Protein AF-A0A9N8Z2V7-F1 (afdb_monomer)

Radius of gyration: 17.7 Å; Cα contacts (8 Å, |Δi|>4): 36; chains: 1; bounding box: 45×32×44 Å

Structure (mmCIF, N/CA/C/O backbone):
data_AF-A0A9N8Z2V7-F1
#
_entry.id   AF-A0A9N8Z2V7-F1
#
loop_
_atom_site.group_PDB
_atom_site.id
_atom_site.type_symbol
_atom_site.label_atom_id
_atom_site.label_alt_id
_atom_site.label_comp_id
_atom_site.label_asym_id
_atom_site.label_entity_id
_atom_site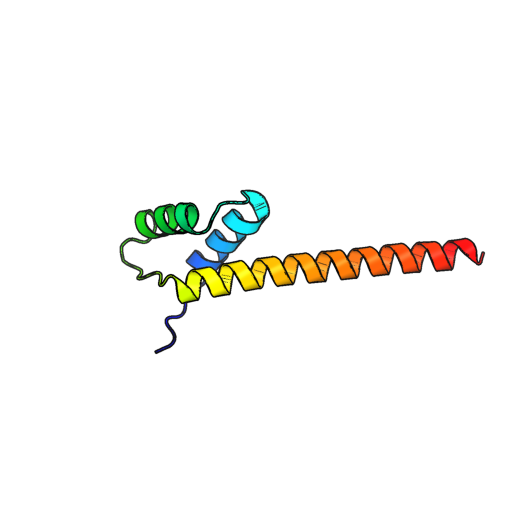.label_seq_id
_atom_site.pdbx_PDB_ins_code
_atom_site.Cartn_x
_atom_site.Cartn_y
_atom_site.Cartn_z
_atom_site.occupancy
_atom_site.B_iso_or_equiv
_atom_site.auth_seq_id
_atom_site.auth_comp_id
_atom_site.auth_asym_id
_atom_site.auth_atom_id
_atom_site.pdbx_PDB_model_num
ATOM 1 N N . MET A 1 1 ? -5.145 -19.233 1.216 1.00 40.28 1 MET A N 1
ATOM 2 C CA . MET A 1 1 ? -6.029 -18.371 0.408 1.00 40.28 1 MET A CA 1
ATOM 3 C C . MET A 1 1 ? -5.261 -17.088 0.140 1.00 40.28 1 MET A C 1
ATOM 5 O O . MET A 1 1 ? -4.765 -16.520 1.101 1.00 40.28 1 MET A O 1
ATOM 9 N N . HIS A 1 2 ? -5.045 -16.702 -1.121 1.00 51.22 2 HIS A N 1
ATOM 10 C CA . HIS A 1 2 ? -4.501 -15.375 -1.433 1.00 51.22 2 HIS A CA 1
ATOM 11 C C . HIS A 1 2 ? -5.666 -14.395 -1.313 1.00 51.22 2 HIS A C 1
ATOM 13 O O . HIS A 1 2 ? -6.597 -14.470 -2.113 1.00 51.22 2 HIS A O 1
ATOM 19 N N . HIS A 1 3 ? -5.655 -13.543 -0.291 1.00 60.25 3 HIS A N 1
ATOM 20 C CA . HIS A 1 3 ? -6.583 -12.425 -0.242 1.00 60.25 3 HIS A CA 1
ATOM 21 C C . HIS A 1 3 ? -6.113 -11.394 -1.262 1.00 60.25 3 HIS A C 1
ATOM 23 O O . HIS A 1 3 ? -4.986 -10.912 -1.222 1.00 60.25 3 HIS A O 1
ATOM 29 N N . ILE A 1 4 ? -6.963 -11.123 -2.245 1.00 73.25 4 ILE A N 1
ATOM 30 C CA . ILE A 1 4 ? -6.663 -10.151 -3.287 1.00 73.25 4 ILE A CA 1
ATOM 31 C C . ILE A 1 4 ? -7.173 -8.809 -2.778 1.00 73.25 4 ILE A C 1
ATOM 33 O O . ILE A 1 4 ? -8.366 -8.659 -2.514 1.00 73.25 4 ILE A O 1
ATOM 37 N N . ILE A 1 5 ? -6.263 -7.850 -2.602 1.00 78.81 5 ILE A N 1
ATOM 38 C CA . ILE A 1 5 ? -6.642 -6.462 -2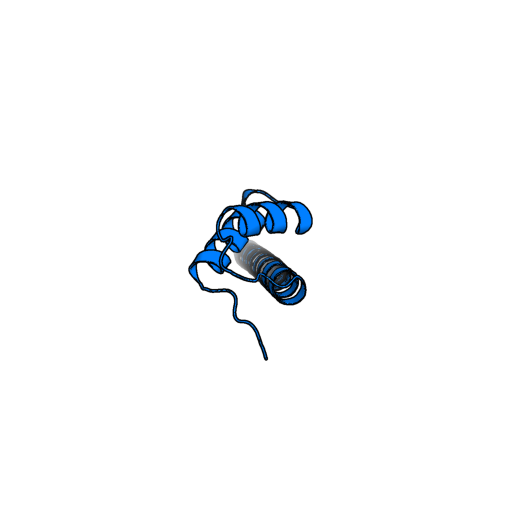.338 1.00 78.81 5 ILE A CA 1
ATOM 39 C C . ILE A 1 5 ? -7.470 -5.983 -3.542 1.00 78.81 5 ILE A C 1
ATOM 41 O O . ILE A 1 5 ? -7.000 -6.134 -4.669 1.00 78.81 5 ILE A O 1
ATOM 45 N N . PRO A 1 6 ? -8.678 -5.432 -3.341 1.00 83.94 6 PRO A N 1
ATOM 46 C CA . PRO A 1 6 ? -9.500 -4.994 -4.459 1.00 83.94 6 PRO A CA 1
ATOM 47 C C . PRO A 1 6 ? -8.881 -3.785 -5.172 1.00 83.94 6 PRO A C 1
ATOM 49 O O . PRO A 1 6 ? -8.180 -2.978 -4.557 1.00 83.94 6 PRO A O 1
ATOM 52 N N . ASP A 1 7 ? -9.145 -3.653 -6.473 1.00 83.25 7 ASP A N 1
ATOM 53 C CA . ASP A 1 7 ? -8.448 -2.697 -7.348 1.00 83.25 7 ASP A CA 1
ATOM 54 C C . ASP A 1 7 ? -8.566 -1.239 -6.878 1.00 83.25 7 ASP A C 1
ATOM 56 O O . ASP A 1 7 ? -7.588 -0.492 -6.913 1.00 83.25 7 ASP A O 1
ATOM 60 N N . ASN A 1 8 ? -9.719 -0.845 -6.331 1.00 84.00 8 ASN A N 1
ATOM 61 C CA . ASN A 1 8 ? -9.923 0.495 -5.774 1.00 84.00 8 ASN A CA 1
ATOM 62 C C . ASN A 1 8 ? -8.990 0.797 -4.582 1.00 84.00 8 ASN A C 1
ATOM 64 O O . ASN A 1 8 ? -8.571 1.936 -4.390 1.00 84.00 8 ASN A O 1
ATOM 68 N N . VAL A 1 9 ? -8.644 -0.218 -3.787 1.00 85.00 9 VAL A N 1
ATOM 69 C CA . VAL A 1 9 ? -7.700 -0.102 -2.666 1.00 85.00 9 VAL A CA 1
ATOM 70 C C . VAL A 1 9 ? -6.257 -0.087 -3.189 1.00 85.00 9 VAL A C 1
ATOM 72 O O . VAL A 1 9 ? -5.410 0.629 -2.652 1.00 85.00 9 VAL A O 1
ATOM 75 N N . ILE A 1 10 ? -5.968 -0.829 -4.265 1.00 86.12 10 ILE A N 1
ATOM 76 C CA . ILE A 1 10 ? -4.658 -0.837 -4.939 1.00 86.12 10 ILE A CA 1
ATOM 77 C C . ILE A 1 10 ? -4.317 0.551 -5.499 1.00 86.12 10 ILE A C 1
ATOM 79 O O . ILE A 1 10 ? -3.191 1.019 -5.302 1.00 86.12 10 ILE A O 1
ATOM 83 N N . GLU A 1 11 ? -5.266 1.222 -6.155 1.00 86.00 11 GLU A N 1
ATOM 84 C CA . GLU A 1 11 ? -5.074 2.579 -6.689 1.00 86.00 11 GLU A CA 1
ATOM 85 C C . GLU A 1 11 ? -4.726 3.586 -5.587 1.00 86.00 11 GLU A C 1
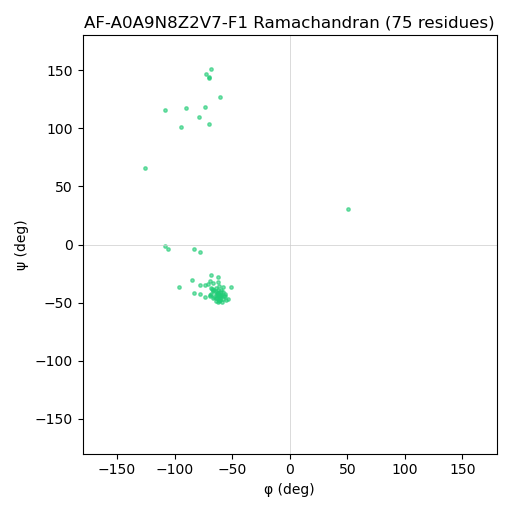ATOM 87 O O . GLU A 1 11 ? -3.807 4.397 -5.740 1.00 86.00 11 GLU A O 1
ATOM 92 N N . GLU A 1 12 ? -5.380 3.493 -4.428 1.00 86.19 12 GLU A N 1
ATOM 93 C CA . GLU A 1 12 ? -5.040 4.343 -3.289 1.00 86.19 12 GLU A CA 1
ATOM 94 C C . GLU A 1 12 ? -3.677 4.028 -2.689 1.00 86.19 12 GLU A C 1
ATOM 96 O O . GLU A 1 12 ? -2.911 4.947 -2.391 1.00 86.19 12 GLU A O 1
ATOM 101 N N . ILE A 1 13 ? -3.334 2.746 -2.534 1.00 85.25 13 ILE A N 1
ATOM 102 C CA . ILE A 1 13 ? -1.991 2.351 -2.092 1.00 85.25 13 ILE A CA 1
ATOM 103 C C . ILE A 1 13 ? -0.951 2.953 -3.041 1.00 85.25 13 ILE A C 1
ATOM 105 O O . ILE A 1 13 ? 0.052 3.499 -2.579 1.00 85.25 13 ILE A O 1
ATOM 109 N N . GLN A 1 14 ? -1.194 2.912 -4.352 1.00 85.06 14 GLN A N 1
ATOM 110 C CA . GLN A 1 14 ? -0.297 3.506 -5.336 1.00 85.06 14 GLN A CA 1
ATOM 111 C C . GLN A 1 14 ? -0.144 5.017 -5.134 1.00 85.06 14 GLN A C 1
ATOM 113 O O . GLN A 1 14 ? 0.990 5.503 -5.114 1.00 85.06 14 GLN A O 1
ATOM 118 N N . PHE A 1 15 ? -1.249 5.746 -4.960 1.00 83.56 15 PHE A N 1
ATOM 119 C CA . PHE A 1 15 ? -1.235 7.189 -4.710 1.00 83.56 15 PHE A CA 1
ATOM 120 C C . PHE A 1 15 ? -0.440 7.538 -3.444 1.00 83.56 15 PHE A C 1
ATOM 122 O O . PHE A 1 15 ? 0.468 8.369 -3.472 1.00 83.56 15 PHE A O 1
ATOM 129 N N . TYR A 1 16 ? -0.706 6.855 -2.330 1.00 83.44 16 TYR A N 1
ATOM 130 C CA . TYR A 1 16 ? -0.035 7.140 -1.062 1.00 83.44 16 TYR A CA 1
ATOM 131 C C . TYR A 1 16 ? 1.451 6.764 -1.047 1.00 83.44 16 TYR A C 1
ATOM 133 O O . TYR A 1 16 ? 2.243 7.414 -0.358 1.00 83.44 16 TYR A O 1
ATOM 141 N N . VAL A 1 17 ? 1.839 5.726 -1.790 1.00 80.50 17 VAL A N 1
ATOM 142 C CA . VAL A 1 17 ? 3.235 5.280 -1.886 1.00 80.50 17 VAL A CA 1
ATOM 143 C C . VAL A 1 17 ? 4.049 6.172 -2.819 1.00 80.50 17 VAL A C 1
ATOM 145 O O . VAL A 1 17 ? 5.184 6.494 -2.474 1.00 80.50 17 VAL A O 1
ATOM 148 N N . LYS A 1 18 ? 3.499 6.559 -3.979 1.00 77.12 18 LYS A N 1
ATOM 149 C CA . LYS A 1 18 ? 4.229 7.336 -4.994 1.00 77.12 18 LYS A CA 1
ATOM 150 C C . LYS A 1 18 ? 4.229 8.837 -4.720 1.00 77.12 18 LYS A C 1
ATOM 152 O O . LYS A 1 18 ? 5.275 9.451 -4.858 1.00 77.12 18 LYS A O 1
ATOM 157 N N . GLU A 1 19 ? 3.099 9.402 -4.297 1.00 70.69 19 GLU A N 1
ATOM 158 C CA . GLU A 1 19 ? 2.948 10.860 -4.159 1.00 70.69 19 GLU A CA 1
ATOM 159 C C . GLU A 1 19 ? 3.200 11.341 -2.722 1.00 70.69 19 GLU A C 1
ATOM 161 O O . GLU A 1 19 ? 3.788 12.395 -2.507 1.00 70.69 19 GLU A O 1
ATOM 166 N N . ASN A 1 20 ? 2.785 10.567 -1.708 1.00 68.06 20 ASN A N 1
ATOM 167 C CA . ASN A 1 20 ? 2.831 11.002 -0.301 1.00 68.06 20 ASN A CA 1
ATOM 168 C C . ASN A 1 20 ? 3.938 10.340 0.538 1.00 68.06 20 ASN A C 1
ATOM 170 O O . ASN A 1 20 ? 4.097 10.675 1.712 1.00 68.06 20 ASN A O 1
ATOM 174 N N . HIS A 1 21 ? 4.694 9.392 -0.033 1.00 72.62 21 HIS A N 1
ATOM 175 C CA . HIS A 1 21 ? 5.814 8.704 0.625 1.00 72.62 21 HIS A CA 1
ATOM 176 C C . HIS A 1 21 ? 5.454 8.124 2.014 1.00 72.62 21 HIS A C 1
ATOM 178 O O . HIS A 1 21 ? 6.297 8.036 2.915 1.00 72.62 21 HIS A O 1
ATOM 184 N N . LEU A 1 22 ? 4.193 7.722 2.214 1.00 79.06 22 LEU A N 1
ATOM 185 C CA . LEU A 1 22 ? 3.718 7.273 3.521 1.00 79.06 22 LEU A CA 1
ATOM 186 C C . LEU A 1 22 ? 4.320 5.920 3.912 1.00 79.06 22 LEU A C 1
ATOM 188 O O . LEU A 1 22 ? 4.495 5.009 3.100 1.00 79.06 22 LEU A O 1
ATOM 192 N N . LYS A 1 23 ? 4.600 5.762 5.211 1.00 80.19 23 LYS A N 1
ATOM 193 C CA . LYS A 1 23 ? 5.032 4.479 5.781 1.00 80.19 23 LYS A CA 1
ATOM 194 C C . LYS A 1 23 ? 3.855 3.502 5.840 1.00 80.19 23 LYS A C 1
ATOM 196 O O . LYS A 1 23 ? 2.730 3.900 6.142 1.00 80.19 23 LYS A O 1
ATOM 201 N N . ALA A 1 24 ? 4.144 2.211 5.660 1.00 81.50 24 ALA A N 1
ATOM 202 C CA . ALA A 1 24 ? 3.150 1.132 5.636 1.00 81.50 24 ALA A CA 1
ATOM 203 C C . ALA A 1 24 ? 2.199 1.133 6.848 1.00 81.50 24 ALA A C 1
ATOM 205 O O . ALA A 1 24 ? 1.010 0.885 6.697 1.00 81.50 24 ALA A O 1
ATOM 206 N N . THR A 1 25 ? 2.688 1.472 8.044 1.00 83.69 25 THR A N 1
ATOM 207 C CA . THR A 1 25 ? 1.878 1.558 9.271 1.00 83.69 25 THR A CA 1
ATOM 208 C C . THR A 1 25 ? 0.836 2.674 9.239 1.00 83.69 25 THR A C 1
ATOM 210 O O . THR A 1 25 ? -0.277 2.482 9.723 1.00 83.69 25 THR A O 1
ATOM 213 N N . VAL A 1 26 ? 1.184 3.834 8.679 1.00 85.56 26 VAL A N 1
ATOM 214 C CA . VAL A 1 26 ? 0.255 4.965 8.535 1.00 85.56 26 VAL A CA 1
ATOM 215 C C . VAL A 1 26 ? -0.751 4.657 7.435 1.00 85.56 26 VAL A C 1
ATOM 217 O O . VAL A 1 26 ? -1.952 4.794 7.647 1.00 85.56 26 VAL A O 1
ATOM 220 N N . LEU A 1 27 ? -0.259 4.148 6.304 1.00 86.81 27 LEU A N 1
ATOM 221 C CA . LEU A 1 27 ? -1.090 3.733 5.182 1.00 86.81 27 LEU A CA 1
ATOM 222 C C . LEU A 1 27 ? -2.119 2.678 5.602 1.00 86.81 27 LEU A C 1
ATOM 224 O O . LEU A 1 27 ? -3.299 2.822 5.308 1.00 86.81 27 LEU A O 1
ATOM 228 N N . LYS A 1 28 ? -1.706 1.674 6.382 1.00 86.50 28 LYS A N 1
ATOM 229 C CA . LYS A 1 28 ? -2.613 0.660 6.921 1.00 86.50 28 LYS A CA 1
ATOM 230 C C . LYS A 1 28 ? -3.762 1.276 7.718 1.00 86.50 28 LYS A C 1
ATOM 232 O O . LYS A 1 28 ? -4.906 0.910 7.489 1.00 86.50 28 LYS A O 1
ATOM 237 N N . ARG A 1 29 ? -3.476 2.210 8.632 1.00 88.25 29 ARG A N 1
ATOM 238 C CA . ARG A 1 29 ? -4.522 2.864 9.439 1.00 88.25 29 ARG A CA 1
ATOM 239 C C . ARG A 1 29 ? -5.505 3.649 8.577 1.00 88.25 29 ARG A C 1
ATOM 241 O O . ARG A 1 29 ? -6.702 3.592 8.828 1.00 88.25 29 ARG A O 1
ATOM 248 N N . ILE A 1 30 ? -5.005 4.364 7.569 1.00 88.19 30 ILE A N 1
ATOM 249 C CA . ILE A 1 30 ? -5.850 5.124 6.639 1.00 88.19 30 ILE A CA 1
ATOM 250 C C . ILE A 1 30 ? -6.774 4.172 5.878 1.00 88.19 30 ILE A C 1
ATOM 252 O O . ILE A 1 30 ? -7.984 4.383 5.861 1.00 88.19 30 ILE A O 1
ATOM 256 N N . LEU A 1 31 ? -6.222 3.095 5.315 1.00 87.38 31 LEU A N 1
ATOM 257 C CA . LEU A 1 31 ? -7.000 2.135 4.538 1.00 87.38 31 LEU A CA 1
ATOM 258 C C . LEU A 1 31 ? -8.011 1.375 5.405 1.00 87.38 31 LEU A C 1
ATOM 260 O O . LEU A 1 31 ? -9.139 1.191 4.975 1.00 87.38 31 LEU A O 1
ATOM 264 N N . GLN A 1 32 ? -7.655 1.000 6.636 1.00 87.81 32 GLN A N 1
ATOM 265 C CA . GLN A 1 32 ? -8.588 0.365 7.576 1.00 87.81 32 GLN A CA 1
ATOM 266 C C . GLN A 1 32 ? -9.741 1.291 7.977 1.00 87.81 32 GLN A C 1
ATOM 268 O O . GLN A 1 32 ? -10.869 0.835 8.115 1.00 87.81 32 GLN A O 1
ATOM 273 N N . ASN A 1 33 ? -9.480 2.591 8.141 1.00 88.25 33 ASN A N 1
ATOM 274 C CA . ASN A 1 33 ? -10.537 3.557 8.440 1.00 88.25 33 ASN A CA 1
ATOM 275 C C . ASN A 1 33 ? -11.451 3.810 7.239 1.00 88.25 33 ASN A C 1
ATOM 277 O O . ASN A 1 33 ? -12.636 4.075 7.418 1.00 88.25 33 ASN A O 1
ATOM 281 N N . LYS A 1 34 ? -10.902 3.772 6.022 1.00 87.56 34 LYS A N 1
ATOM 282 C CA . LYS A 1 34 ? -11.650 4.059 4.797 1.00 87.56 34 LYS A CA 1
ATOM 283 C C . LYS A 1 34 ? -12.399 2.840 4.255 1.00 87.56 34 LYS A C 1
ATOM 285 O O . LYS A 1 34 ? -13.463 2.995 3.663 1.00 87.56 34 LYS A O 1
ATOM 290 N N . TYR A 1 35 ? -11.864 1.646 4.493 1.00 86.31 35 TYR A N 1
ATOM 291 C CA . TYR A 1 35 ? -12.431 0.363 4.089 1.00 86.31 35 TYR A CA 1
ATOM 292 C C . TYR A 1 35 ? -12.575 -0.565 5.307 1.00 86.31 35 TYR A C 1
ATOM 294 O O . TYR A 1 35 ? -11.896 -1.589 5.378 1.00 86.31 35 TYR A O 1
ATOM 302 N N . PRO A 1 36 ? -13.443 -0.226 6.278 1.00 82.75 36 PRO A N 1
ATOM 303 C CA . PRO A 1 36 ? -13.594 -1.009 7.507 1.00 82.75 36 PRO A CA 1
ATOM 304 C C . PRO 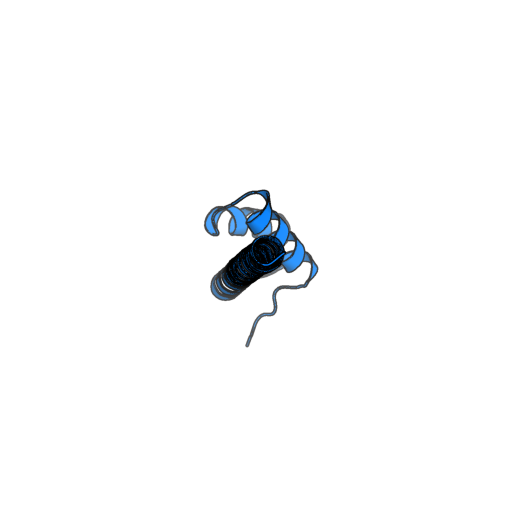A 1 36 ? -14.078 -2.442 7.247 1.00 82.75 36 PRO A C 1
ATOM 306 O O . PRO A 1 36 ? -13.727 -3.347 7.997 1.00 82.75 36 PRO A O 1
ATOM 309 N N . ASP A 1 37 ? -14.821 -2.658 6.157 1.00 85.19 37 ASP A N 1
ATOM 310 C CA . ASP A 1 37 ? -15.336 -3.973 5.756 1.00 85.19 37 ASP A CA 1
ATOM 311 C C . ASP A 1 37 ? -14.317 -4.829 4.982 1.00 85.19 37 ASP A C 1
ATOM 313 O O . ASP A 1 37 ? -14.609 -5.968 4.625 1.00 85.19 37 ASP A O 1
ATOM 317 N N . HIS A 1 38 ? -13.129 -4.293 4.681 1.00 77.88 38 HIS A N 1
ATOM 318 C CA . HIS A 1 38 ? -12.103 -5.008 3.927 1.00 77.88 38 HIS A CA 1
ATOM 319 C C . HIS A 1 38 ? -10.942 -5.401 4.840 1.00 77.88 38 HIS A C 1
ATOM 321 O O . HIS A 1 38 ? -10.196 -4.558 5.343 1.00 77.88 38 HIS A O 1
ATOM 327 N N . GLU A 1 39 ? -10.733 -6.707 5.008 1.00 80.19 39 GLU A N 1
ATOM 328 C CA . GLU A 1 39 ? -9.540 -7.213 5.681 1.00 80.19 39 GLU A CA 1
ATOM 329 C C . GLU A 1 39 ? -8.298 -6.986 4.813 1.00 80.19 39 GLU A C 1
ATOM 331 O O . GLU A 1 39 ? -8.031 -7.697 3.845 1.00 80.19 39 GLU A O 1
ATOM 336 N N . ILE A 1 40 ? -7.512 -5.976 5.185 1.00 81.31 40 ILE A N 1
ATOM 337 C CA . ILE A 1 40 ? -6.213 -5.697 4.572 1.00 81.31 40 ILE A CA 1
ATOM 338 C C . ILE A 1 40 ? -5.132 -6.378 5.406 1.00 81.31 40 ILE A C 1
ATOM 340 O O . ILE A 1 40 ? -4.704 -5.877 6.457 1.00 81.31 40 ILE A O 1
ATOM 344 N N . TYR A 1 41 ? -4.669 -7.529 4.924 1.00 83.88 41 TYR A N 1
ATOM 345 C CA . TYR A 1 41 ? -3.560 -8.241 5.541 1.00 83.88 41 TYR A CA 1
ATOM 346 C C . TYR A 1 41 ? -2.249 -7.492 5.333 1.00 83.88 41 TYR A C 1
ATOM 348 O O . TYR A 1 41 ? -1.978 -6.908 4.283 1.00 83.88 41 TYR A O 1
ATOM 356 N N . ASN A 1 42 ? -1.390 -7.543 6.354 1.00 83.81 42 ASN A N 1
ATOM 357 C CA . ASN A 1 42 ? -0.073 -6.913 6.287 1.00 83.81 42 ASN A CA 1
ATOM 358 C C . ASN A 1 42 ? 0.719 -7.427 5.083 1.00 83.81 42 ASN A C 1
ATOM 360 O O . ASN A 1 42 ? 1.335 -6.634 4.384 1.00 83.81 42 ASN A O 1
ATOM 364 N N . GLN A 1 43 ? 0.699 -8.738 4.848 1.00 84.62 43 GLN A N 1
ATOM 365 C CA . GLN A 1 43 ? 1.487 -9.361 3.792 1.00 84.62 43 GLN A CA 1
ATOM 366 C C . GLN A 1 43 ? 1.102 -8.827 2.409 1.00 84.62 43 GLN A C 1
ATOM 368 O O . GLN A 1 43 ? 1.982 -8.403 1.663 1.00 84.62 43 GLN A O 1
ATOM 373 N N . ASP A 1 44 ? -0.193 -8.735 2.112 1.00 85.38 44 ASP A N 1
ATOM 374 C CA . ASP A 1 44 ? -0.672 -8.212 0.831 1.00 85.38 44 ASP A CA 1
ATOM 375 C C . ASP A 1 44 ? -0.371 -6.717 0.676 1.00 85.38 44 ASP A C 1
ATOM 377 O O . ASP A 1 44 ? 0.061 -6.271 -0.391 1.00 85.38 44 ASP A O 1
ATOM 381 N N . LEU A 1 45 ? -0.499 -5.942 1.760 1.00 86.25 45 LEU A N 1
ATOM 382 C CA . LEU A 1 45 ? -0.135 -4.525 1.770 1.00 86.25 45 LEU A CA 1
ATOM 383 C C . LEU A 1 45 ? 1.360 -4.332 1.482 1.00 86.25 45 LEU A C 1
ATOM 385 O O . LEU A 1 45 ? 1.726 -3.531 0.624 1.00 86.25 45 LEU A O 1
ATOM 389 N N . TYR A 1 46 ? 2.232 -5.075 2.167 1.00 86.50 46 TYR A N 1
ATOM 390 C CA . TYR A 1 46 ? 3.678 -4.995 1.959 1.00 86.50 46 TYR A CA 1
ATOM 391 C C . TYR A 1 46 ? 4.078 -5.446 0.553 1.00 86.50 46 TYR A C 1
ATOM 393 O O . TYR A 1 46 ? 4.878 -4.760 -0.082 1.00 86.50 46 TYR A O 1
ATOM 401 N N . ASN A 1 47 ? 3.492 -6.531 0.043 1.00 86.69 47 ASN A N 1
ATOM 402 C CA . ASN A 1 47 ? 3.728 -7.007 -1.320 1.00 86.69 47 ASN A CA 1
ATOM 403 C C . ASN A 1 47 ? 3.340 -5.946 -2.358 1.00 86.69 47 ASN A C 1
ATOM 405 O O . ASN A 1 47 ? 4.098 -5.675 -3.289 1.00 86.69 47 ASN A O 1
ATOM 409 N N . THR A 1 48 ? 2.192 -5.296 -2.166 1.00 86.06 48 THR A N 1
ATOM 410 C CA . THR A 1 48 ? 1.693 -4.249 -3.066 1.00 86.06 48 THR A CA 1
ATOM 411 C C . THR A 1 48 ? 2.587 -3.007 -3.031 1.00 86.06 48 THR A C 1
ATOM 413 O O . THR A 1 48 ? 2.994 -2.503 -4.078 1.00 86.06 48 THR A O 1
ATOM 416 N N . ILE A 1 49 ? 2.979 -2.550 -1.835 1.00 85.44 49 ILE A N 1
ATOM 417 C CA . ILE A 1 49 ? 3.927 -1.436 -1.669 1.00 85.44 49 ILE A CA 1
ATOM 418 C C . ILE A 1 49 ? 5.271 -1.764 -2.330 1.00 85.44 49 ILE A C 1
ATOM 420 O O . ILE A 1 49 ? 5.848 -0.911 -3.008 1.00 85.44 49 ILE A O 1
ATOM 424 N N . TYR A 1 50 ? 5.782 -2.981 -2.127 1.00 84.69 50 TYR A N 1
ATOM 425 C CA . TYR A 1 50 ? 7.042 -3.423 -2.716 1.00 84.69 50 TYR A CA 1
ATOM 426 C C . TYR A 1 50 ? 6.971 -3.409 -4.244 1.00 84.69 50 TYR A C 1
ATOM 428 O O . TYR A 1 50 ? 7.832 -2.797 -4.872 1.00 84.69 50 TYR A O 1
ATOM 436 N N . ARG A 1 51 ? 5.900 -3.962 -4.832 1.00 85.38 51 ARG A N 1
ATOM 437 C CA . ARG A 1 51 ? 5.674 -3.955 -6.286 1.00 85.38 51 ARG A CA 1
ATOM 438 C C . ARG A 1 51 ? 5.757 -2.542 -6.861 1.00 85.38 51 ARG A C 1
ATOM 440 O O . ARG A 1 51 ? 6.487 -2.308 -7.817 1.00 85.38 51 ARG A O 1
ATOM 447 N N . PHE A 1 52 ? 5.099 -1.574 -6.226 1.00 82.00 52 PHE A N 1
ATOM 448 C CA . PHE A 1 52 ? 5.127 -0.187 -6.696 1.00 82.00 52 PHE A CA 1
ATOM 449 C C . PHE A 1 52 ? 6.490 0.489 -6.584 1.00 82.00 52 PHE A C 1
ATOM 451 O O . PHE A 1 52 ? 6.820 1.321 -7.432 1.00 82.00 52 PHE A O 1
ATOM 458 N N . LYS A 1 53 ? 7.280 0.151 -5.562 1.00 77.62 53 LYS A N 1
ATOM 459 C CA . LYS A 1 53 ? 8.653 0.649 -5.434 1.00 77.62 53 LYS A CA 1
ATOM 460 C C . LYS A 1 53 ? 9.567 0.046 -6.497 1.00 77.62 53 LYS A C 1
ATOM 462 O O . LYS A 1 53 ? 10.323 0.790 -7.116 1.00 77.62 53 LYS A O 1
ATOM 467 N N . SER A 1 54 ? 9.460 -1.259 -6.744 1.00 76.12 54 SER A N 1
ATOM 468 C CA . SER A 1 54 ? 10.205 -1.943 -7.804 1.00 76.12 54 SER A CA 1
ATOM 469 C C . SER A 1 54 ? 9.859 -1.384 -9.186 1.00 76.12 54 SER A C 1
ATOM 471 O O . SER A 1 54 ? 10.762 -1.059 -9.951 1.00 76.12 54 SER A O 1
ATOM 473 N N . ASP A 1 55 ? 8.576 -1.160 -9.480 1.00 75.12 55 ASP A N 1
ATOM 474 C CA . ASP A 1 55 ? 8.143 -0.559 -10.748 1.00 75.12 55 ASP A CA 1
ATOM 475 C C . ASP A 1 55 ? 8.680 0.868 -10.934 1.00 75.12 55 ASP A C 1
ATOM 477 O O . ASP A 1 55 ? 9.049 1.264 -12.040 1.00 75.12 55 ASP A O 1
ATOM 481 N N . ALA A 1 56 ? 8.719 1.665 -9.861 1.00 70.31 56 ALA A N 1
ATOM 482 C CA . ALA A 1 56 ? 9.277 3.014 -9.905 1.00 70.31 56 ALA A CA 1
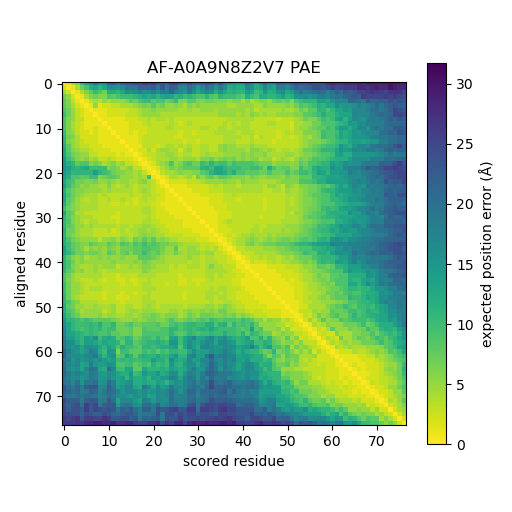ATOM 483 C C . ALA A 1 56 ? 10.793 2.998 -10.161 1.00 70.31 56 ALA A C 1
ATOM 485 O O . ALA A 1 56 ? 11.285 3.811 -10.943 1.00 70.31 56 ALA A O 1
ATOM 486 N N . GLN A 1 57 ? 11.516 2.055 -9.551 1.00 71.31 57 GLN A N 1
ATOM 487 C CA . GLN A 1 57 ? 12.952 1.877 -9.767 1.00 71.31 57 GLN A CA 1
ATOM 488 C C . GLN A 1 57 ? 13.257 1.465 -11.212 1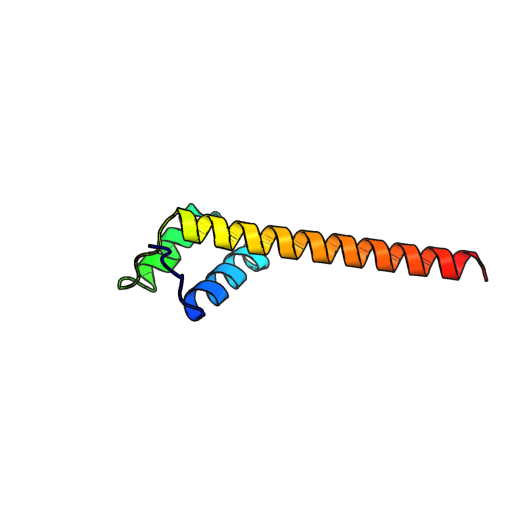.00 71.31 57 GLN A C 1
ATOM 490 O O . G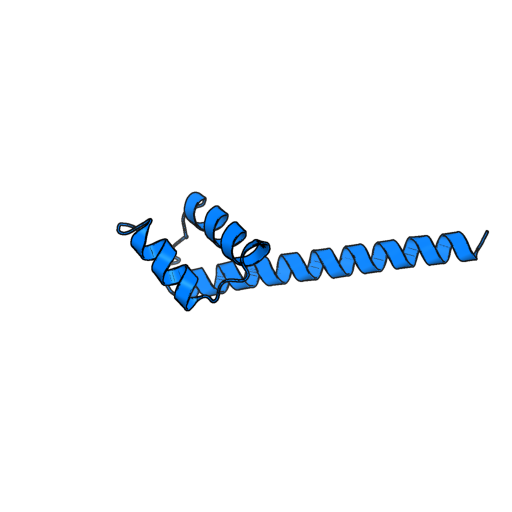LN A 1 57 ? 14.058 2.119 -11.869 1.00 71.31 57 GLN A O 1
ATOM 495 N N . ILE A 1 58 ? 12.547 0.465 -11.746 1.00 70.75 58 ILE A N 1
ATOM 496 C CA . ILE A 1 58 ? 12.717 0.006 -13.135 1.00 70.75 58 ILE A CA 1
ATOM 497 C C . ILE A 1 58 ? 12.470 1.150 -14.130 1.00 70.75 58 ILE A C 1
ATOM 499 O O . ILE A 1 58 ? 13.213 1.306 -15.099 1.00 70.75 58 ILE A O 1
ATOM 503 N N . LYS A 1 59 ? 11.449 1.985 -13.891 1.00 70.44 59 LYS A N 1
ATOM 504 C CA . LYS A 1 59 ? 11.179 3.165 -14.730 1.00 70.44 59 LYS A CA 1
ATOM 505 C C . LYS A 1 59 ? 12.310 4.192 -14.686 1.00 70.44 59 LYS A C 1
ATOM 507 O O . LYS A 1 59 ? 12.635 4.762 -15.725 1.00 70.44 59 LYS A O 1
ATOM 512 N N . ASN A 1 60 ? 12.891 4.433 -13.512 1.00 73.88 60 ASN A N 1
ATOM 513 C CA . ASN A 1 60 ? 14.011 5.358 -13.357 1.00 73.88 60 ASN A CA 1
ATOM 514 C C . ASN A 1 60 ? 15.265 4.844 -14.085 1.00 73.88 60 ASN A C 1
ATOM 516 O O . ASN A 1 60 ? 15.878 5.585 -14.854 1.00 73.88 60 ASN A O 1
ATOM 520 N N . ASP A 1 61 ? 15.580 3.558 -13.929 1.00 73.88 61 ASP A N 1
ATOM 521 C CA . ASP A 1 61 ? 16.719 2.930 -14.601 1.00 73.88 61 ASP A CA 1
ATOM 522 C C . ASP A 1 61 ? 16.562 2.988 -16.129 1.00 73.88 61 ASP A C 1
ATOM 524 O O . ASP A 1 61 ? 17.496 3.362 -16.839 1.00 73.88 61 ASP A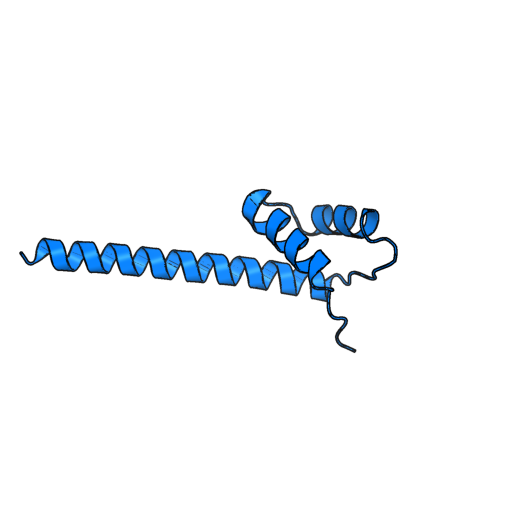 O 1
ATOM 528 N N . ALA A 1 62 ? 15.362 2.706 -16.650 1.00 76.44 62 ALA A N 1
ATOM 529 C CA . ALA A 1 62 ? 15.074 2.811 -18.080 1.00 76.44 62 ALA A CA 1
ATOM 530 C C . ALA A 1 62 ? 15.219 4.251 -18.608 1.00 76.44 62 ALA A C 1
ATOM 532 O O . ALA A 1 62 ? 15.809 4.457 -19.669 1.00 76.44 62 ALA A O 1
ATOM 533 N N . ALA A 1 63 ? 14.728 5.250 -17.865 1.00 80.12 63 ALA A N 1
ATOM 534 C CA . ALA A 1 63 ? 14.890 6.660 -18.221 1.00 80.12 63 ALA A CA 1
ATOM 535 C C . ALA A 1 63 ? 16.371 7.084 -18.224 1.00 80.12 63 ALA A C 1
ATOM 537 O O . ALA A 1 63 ? 16.828 7.737 -19.159 1.00 80.12 63 ALA A O 1
ATOM 538 N N . THR A 1 64 ? 17.137 6.638 -17.226 1.00 79.94 64 THR A N 1
ATOM 539 C CA . THR A 1 64 ? 18.583 6.886 -17.127 1.00 79.94 64 THR A CA 1
ATOM 540 C C . THR A 1 64 ? 19.344 6.268 -18.301 1.00 79.94 64 THR A C 1
ATOM 542 O O . THR A 1 64 ? 20.248 6.887 -18.864 1.00 79.94 64 THR A O 1
ATOM 545 N N . LEU A 1 65 ? 18.980 5.048 -18.706 1.00 82.56 65 LEU A N 1
ATOM 546 C CA . LEU A 1 65 ? 19.574 4.398 -19.873 1.00 82.56 65 LEU A CA 1
ATOM 547 C C . LEU A 1 65 ? 19.269 5.166 -21.162 1.00 82.56 65 LEU A C 1
ATOM 549 O O . LEU A 1 65 ? 20.192 5.405 -21.937 1.00 82.56 65 LEU A O 1
ATOM 553 N N . LEU A 1 66 ? 18.018 5.585 -21.376 1.00 82.75 66 LEU A N 1
ATOM 554 C CA . LEU A 1 66 ? 17.621 6.382 -22.543 1.00 82.75 66 LEU A CA 1
ATOM 555 C C . LEU A 1 66 ? 18.409 7.695 -22.638 1.00 82.75 66 LEU A C 1
ATOM 557 O O . LEU A 1 66 ? 18.984 7.980 -23.685 1.00 82.75 66 LEU A O 1
ATOM 561 N N . GLU A 1 67 ? 18.532 8.437 -21.535 1.00 83.56 67 GLU A N 1
ATOM 562 C CA . GLU A 1 67 ? 19.317 9.678 -21.499 1.00 83.56 67 GLU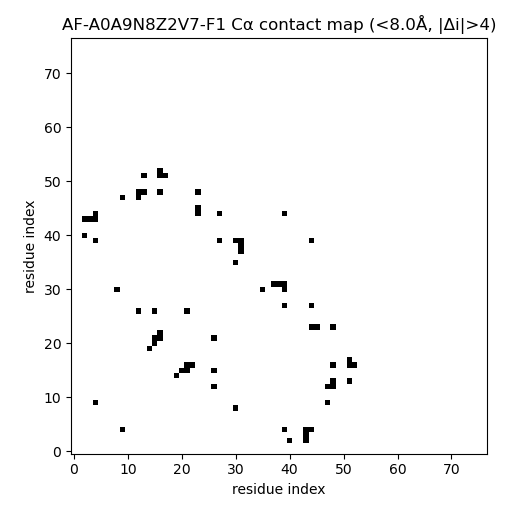 A CA 1
ATOM 563 C C . GLU A 1 67 ? 20.793 9.434 -21.864 1.00 83.56 67 GLU A C 1
ATOM 565 O O . GLU A 1 67 ? 21.421 10.221 -22.580 1.00 83.56 67 GLU A O 1
ATOM 570 N N . ASN A 1 68 ? 21.360 8.317 -21.402 1.00 78.81 68 ASN A N 1
ATOM 571 C CA . ASN A 1 68 ? 22.724 7.930 -21.746 1.00 78.81 68 ASN A CA 1
ATOM 572 C C . ASN A 1 68 ? 22.861 7.545 -23.227 1.00 78.81 68 ASN A C 1
ATOM 574 O O . ASN A 1 68 ? 23.871 7.891 -23.844 1.00 78.81 68 ASN A O 1
ATOM 578 N N . PHE A 1 69 ? 21.864 6.873 -23.811 1.00 79.56 69 PHE A N 1
ATOM 579 C CA . PHE A 1 69 ? 21.844 6.573 -25.244 1.00 79.56 69 PHE A CA 1
ATOM 580 C C . PHE A 1 69 ? 21.796 7.853 -26.087 1.00 79.56 69 PHE A C 1
ATOM 582 O O . PHE A 1 69 ? 22.615 7.998 -26.996 1.00 79.56 69 PHE A O 1
ATOM 589 N N . ASP A 1 70 ? 20.938 8.815 -25.743 1.00 78.62 70 ASP A N 1
ATOM 590 C CA . ASP A 1 70 ? 20.852 10.100 -26.451 1.00 78.62 70 ASP A CA 1
ATOM 591 C C . ASP A 1 70 ? 22.175 10.882 -26.384 1.00 78.62 70 ASP A C 1
ATOM 593 O O . ASP A 1 70 ? 22.676 11.372 -27.401 1.00 78.62 70 ASP A O 1
ATOM 597 N N . LYS A 1 71 ? 22.821 10.925 -25.210 1.00 78.00 71 LYS A N 1
ATOM 598 C CA . LYS A 1 71 ? 24.146 11.552 -25.035 1.00 78.00 71 LYS A CA 1
ATOM 599 C C . LYS A 1 71 ? 25.239 10.891 -25.878 1.00 78.00 71 LYS A C 1
ATOM 601 O O . LYS A 1 71 ? 26.151 11.577 -26.346 1.00 78.00 71 LYS A O 1
ATOM 606 N N . LEU A 1 72 ? 25.188 9.570 -26.051 1.00 75.44 72 LEU A N 1
ATOM 607 C CA . LEU A 1 72 ? 26.166 8.822 -26.847 1.00 75.44 72 LEU A CA 1
ATOM 608 C C . LEU A 1 72 ? 25.984 9.038 -28.352 1.00 75.44 72 LEU A C 1
ATOM 610 O O . LEU A 1 72 ? 26.981 9.093 -29.073 1.00 75.44 72 LEU A O 1
ATOM 614 N N . ILE A 1 73 ? 24.743 9.187 -28.819 1.00 75.06 73 ILE A N 1
ATOM 615 C CA . ILE A 1 73 ? 24.446 9.507 -30.220 1.00 75.06 73 ILE A CA 1
ATOM 616 C C . ILE A 1 73 ? 24.886 10.942 -30.535 1.00 75.06 73 ILE A C 1
ATOM 618 O O . ILE A 1 73 ? 25.580 11.160 -31.526 1.00 75.06 73 ILE A O 1
ATOM 622 N N . TYR A 1 74 ? 24.597 11.901 -29.652 1.00 63.38 74 TYR A N 1
ATOM 623 C CA . TYR A 1 74 ? 24.957 13.309 -29.860 1.00 63.38 74 TYR A CA 1
ATOM 624 C C . TYR A 1 74 ? 26.473 13.577 -29.800 1.00 63.38 74 TYR A C 1
ATOM 626 O O . TYR A 1 74 ? 26.960 14.509 -30.425 1.00 63.38 74 TYR A O 1
ATOM 634 N N . ARG A 1 75 ? 27.252 12.755 -29.080 1.00 59.44 75 ARG A N 1
ATOM 635 C CA . ARG A 1 75 ? 28.729 12.847 -29.045 1.00 59.44 75 ARG A CA 1
ATOM 636 C C . ARG A 1 75 ? 29.435 12.257 -30.274 1.00 59.44 75 ARG A C 1
ATOM 638 O O . ARG A 1 75 ? 30.659 12.342 -30.347 1.00 59.44 75 ARG A O 1
ATOM 645 N N . ARG A 1 76 ? 28.707 11.606 -31.186 1.00 57.38 76 ARG A N 1
ATOM 646 C CA . ARG A 1 76 ? 29.255 10.977 -32.402 1.00 57.38 76 ARG A CA 1
ATOM 647 C C . ARG A 1 76 ? 28.910 11.718 -33.704 1.00 57.38 76 ARG A C 1
ATOM 649 O O . ARG A 1 76 ? 29.341 11.254 -34.756 1.00 57.38 76 ARG A O 1
ATOM 656 N N . SER A 1 77 ? 28.154 12.819 -33.644 1.00 50.25 77 SER A N 1
ATOM 657 C CA . SER A 1 77 ? 27.938 13.770 -34.754 1.00 50.25 77 SER A CA 1
ATOM 658 C C . SER A 1 77 ? 28.866 14.971 -34.630 1.00 50.25 77 SER A C 1
ATOM 660 O O . SER A 1 77 ? 29.247 15.501 -35.693 1.00 50.25 77 SER A O 1
#

Solvent-accessible surface area (backbone atoms only — not comparable to full-atom values): 4636 Å² total; per-residue (Å²): 132,86,77,75,80,54,68,77,59,50,55,49,52,49,49,40,51,72,76,63,66,54,53,71,73,59,49,48,55,53,48,45,71,74,36,71,90,51,91,77,50,68,67,55,51,51,53,53,55,49,51,55,50,52,53,52,49,55,50,49,53,52,51,54,50,51,55,51,51,53,54,56,56,65,74,73,114

Nearest PDB structures (foldseek):
  5hoo-assembly1_B  TM=6.968E-01  e=1.813E+00  Drosophila mauritiana
  7s03-assembly1_A-2  TM=6.622E-01  e=1.700E+00  Homo sapiens
  5hoo-assembly1_A  TM=6.978E-01  e=2.064E+00  Drosophila mauritiana
  7nrn-assembly1_A  TM=6.105E-01  e=2.507E+00  Mus musculus

Secondary structure (DSSP, 8-state):
--PPPPHHHHHHHHHHHHTS---HHHHHHHHHHH-TTS---HHHHHHHHHHHHHHHHHHHHHHHHHHHHHHHHHTT-

Foldseek 3Di:
DPDDDDPVLLVVLLCCVPPVVDDLVVSVVVSCVVCVVDDDDSVNSVVSSVVSVVVVVVVVVVVVVVVVVVVVVVVVD

Organism: NCBI:txid1117310

Mean predicted aligned error: 9.26 Å

pLDDT: mean 78.84, std 9.44, range [40.28, 88.25]

Sequence (77 aa):
MHHIIPDNVIEEIQFYVKENHLKATVLKRILQNKYPDHEIYNQDLYNTIYRFKSDAQIKNDAATLLENFDKLIYRRS